Protein AF-A0A931XUJ2-F1 (afdb_monomer)

pLDDT: mean 93.37, std 2.1, range [87.88, 96.62]

Sequence (47 aa):
MVLLPAFTKSAKLPEGETVPLEFLPSDPGEYEFACQMGMFRGKVIVE

Foldseek 3Di:
DKDFVVQRDDDDDDPPDDDDDDDDDPDFDWTKMADPVRPDIDIDGGD

Mean predicted aligned error: 2.88 Å

Nearest PDB structures (foldseek):
  6uz7-assembly1_Bo  TM=2.894E-01  e=7.931E+00  Kluyveromyces lactis

Structure (mmCIF, N/CA/C/O backbone):
data_AF-A0A931XUJ2-F1
#
_entry.id   AF-A0A931XUJ2-F1
#
loop_
_atom_site.group_PDB
_atom_site.id
_atom_site.type_symbol
_atom_site.label_atom_id
_atom_site.label_alt_id
_atom_site.label_comp_id
_atom_site.label_asym_id
_atom_site.label_entity_id
_atom_site.label_seq_id
_atom_site.pdbx_PDB_ins_code
_atom_site.Cartn_x
_atom_site.Cartn_y
_atom_site.Cartn_z
_atom_site.occupancy
_atom_site.B_iso_or_equiv
_atom_site.auth_seq_id
_atom_site.auth_comp_id
_atom_site.auth_asym_id
_atom_site.auth_atom_id
_atom_site.pdbx_PDB_model_num
ATOM 1 N N . MET A 1 1 ? 1.547 -11.164 10.464 1.00 89.81 1 MET A N 1
ATOM 2 C CA . MET A 1 1 ? 2.791 -10.955 9.689 1.00 89.81 1 MET A CA 1
ATOM 3 C C . MET A 1 1 ? 2.426 -10.320 8.366 1.00 89.81 1 MET A C 1
ATOM 5 O O . MET A 1 1 ? 1.469 -10.780 7.745 1.00 89.81 1 MET A O 1
ATOM 9 N N . VAL A 1 2 ? 3.169 -9.296 7.968 1.00 94.44 2 VAL A N 1
ATOM 10 C CA . VAL A 1 2 ? 3.063 -8.655 6.654 1.00 94.44 2 VAL A CA 1
ATOM 11 C C . VAL A 1 2 ? 4.273 -9.033 5.801 1.00 94.44 2 VAL A C 1
ATOM 13 O O . VAL A 1 2 ? 5.375 -9.189 6.333 1.00 94.44 2 VAL A O 1
ATOM 16 N N . LEU A 1 3 ? 4.047 -9.215 4.504 1.00 95.19 3 LEU A N 1
ATOM 17 C CA . LEU A 1 3 ? 5.037 -9.547 3.487 1.00 95.19 3 LEU A CA 1
ATOM 18 C C . LEU A 1 3 ? 5.052 -8.434 2.439 1.00 95.19 3 LEU A C 1
ATOM 20 O O . LEU A 1 3 ? 3.998 -8.099 1.902 1.00 95.19 3 LEU A O 1
ATOM 24 N N . LEU A 1 4 ? 6.236 -7.899 2.145 1.00 94.94 4 LEU A N 1
ATOM 25 C CA . LEU A 1 4 ? 6.514 -6.960 1.054 1.00 94.94 4 LEU A CA 1
ATOM 26 C C . LEU A 1 4 ? 7.546 -7.629 0.126 1.00 94.94 4 LEU A C 1
ATOM 28 O O . LEU A 1 4 ? 8.755 -7.443 0.315 1.00 94.94 4 LEU A O 1
ATOM 32 N N . PRO A 1 5 ? 7.102 -8.453 -0.845 1.00 92.69 5 PRO A N 1
ATOM 33 C CA . PRO A 1 5 ? 8.000 -9.290 -1.642 1.00 92.69 5 PRO A CA 1
ATOM 34 C C . PRO A 1 5 ? 8.982 -8.487 -2.494 1.00 92.69 5 PRO A C 1
ATOM 36 O O . PRO A 1 5 ? 10.151 -8.851 -2.566 1.00 92.69 5 PRO A O 1
ATOM 39 N N . ALA A 1 6 ? 8.538 -7.362 -3.066 1.00 92.62 6 ALA A N 1
ATOM 40 C CA . ALA A 1 6 ? 9.372 -6.504 -3.910 1.00 92.62 6 ALA A CA 1
ATOM 41 C C . ALA A 1 6 ? 10.629 -5.978 -3.195 1.00 92.62 6 ALA A C 1
ATOM 43 O O . ALA A 1 6 ? 11.654 -5.751 -3.826 1.00 92.62 6 ALA A O 1
ATOM 44 N N . PHE A 1 7 ? 10.566 -5.846 -1.869 1.00 92.06 7 PHE A N 1
ATOM 45 C CA . PHE A 1 7 ? 11.673 -5.370 -1.041 1.00 92.06 7 PHE A CA 1
ATOM 46 C C . PHE A 1 7 ? 12.328 -6.490 -0.221 1.00 92.06 7 PHE A C 1
ATOM 48 O O . PHE A 1 7 ? 13.199 -6.217 0.603 1.00 92.06 7 PHE A O 1
ATOM 55 N N . THR A 1 8 ? 11.916 -7.753 -0.413 1.00 92.50 8 THR A N 1
ATOM 56 C CA . THR A 1 8 ? 12.345 -8.908 0.404 1.00 92.50 8 THR A CA 1
ATOM 57 C C . THR A 1 8 ? 12.185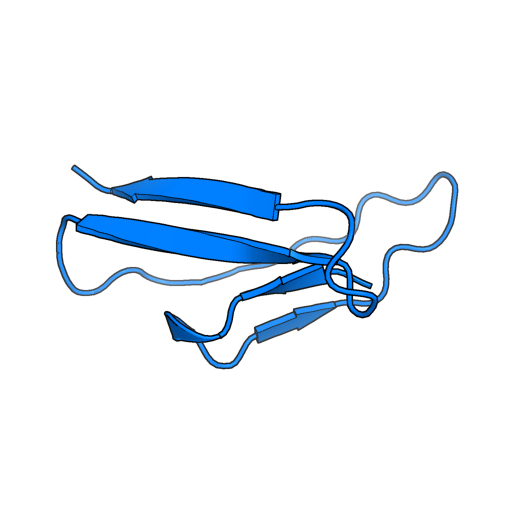 -8.630 1.908 1.00 92.50 8 THR A C 1
ATOM 59 O O . THR A 1 8 ? 13.042 -8.950 2.734 1.00 92.50 8 THR A O 1
ATOM 62 N N . LYS A 1 9 ? 11.079 -7.974 2.282 1.00 93.00 9 LYS A N 1
ATOM 63 C CA . LYS A 1 9 ? 10.788 -7.586 3.665 1.00 93.00 9 LYS A CA 1
ATOM 64 C C . LYS A 1 9 ? 9.613 -8.382 4.216 1.00 93.00 9 LYS A C 1
ATOM 66 O O . LYS A 1 9 ? 8.603 -8.594 3.548 1.00 93.00 9 LYS A O 1
ATOM 71 N N . SER A 1 10 ? 9.723 -8.769 5.481 1.00 94.50 10 SER A N 1
ATOM 72 C CA . SER A 1 10 ? 8.624 -9.354 6.243 1.00 94.50 10 SER A CA 1
ATOM 73 C C . SER A 1 10 ? 8.727 -8.952 7.703 1.00 94.50 10 SER A C 1
ATOM 75 O O . SER A 1 10 ? 9.824 -8.981 8.261 1.00 94.50 10 SER A O 1
ATOM 77 N N . ALA A 1 11 ? 7.596 -8.647 8.331 1.00 94.50 11 ALA A N 1
ATOM 78 C CA . ALA A 1 11 ? 7.550 -8.301 9.747 1.00 94.50 11 ALA A CA 1
ATOM 79 C C . ALA A 1 11 ? 6.410 -9.026 10.463 1.00 94.50 11 ALA A C 1
ATOM 81 O O . ALA A 1 11 ? 5.302 -9.187 9.936 1.00 94.50 11 ALA A O 1
ATOM 82 N N . LYS A 1 12 ? 6.678 -9.466 11.694 1.00 95.12 12 LYS A N 1
ATOM 83 C CA . LYS A 1 12 ? 5.623 -9.877 12.624 1.00 95.12 12 LYS A CA 1
ATOM 84 C C . LYS A 1 12 ? 4.920 -8.614 13.120 1.00 95.12 12 LYS A C 1
ATOM 86 O O . LYS A 1 12 ? 5.571 -7.605 13.330 1.00 95.12 12 LYS A O 1
ATOM 91 N N . LEU A 1 13 ? 3.603 -8.693 13.272 1.00 93.81 13 LEU A N 1
ATOM 92 C CA . LEU A 1 13 ? 2.768 -7.604 13.776 1.00 93.81 13 LEU A CA 1
ATOM 93 C C 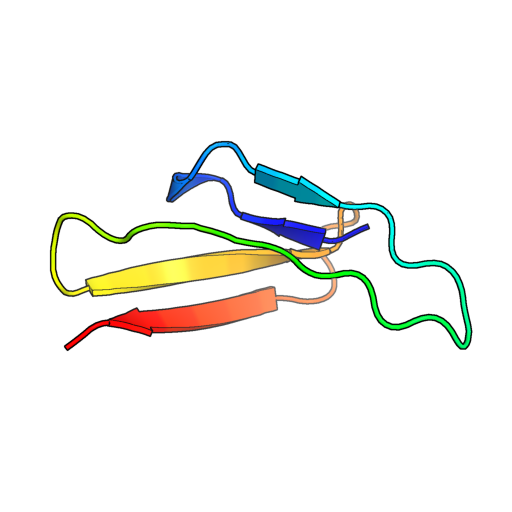. LEU A 1 13 ? 2.074 -8.149 15.030 1.00 93.81 13 LEU A C 1
ATOM 95 O O . LEU A 1 13 ? 1.059 -8.834 14.879 1.00 93.81 13 LEU A O 1
ATOM 99 N N . PRO A 1 14 ? 2.687 -8.017 16.218 1.00 94.62 14 PRO A N 1
ATOM 100 C CA . PRO A 1 14 ? 2.026 -8.348 17.470 1.00 94.62 14 PRO A CA 1
ATOM 101 C C . PRO A 1 14 ? 0.892 -7.354 17.744 1.00 94.62 14 PRO A C 1
ATOM 103 O O . PRO A 1 14 ? 0.889 -6.225 17.257 1.00 94.62 14 PRO A O 1
ATOM 106 N N . GLU A 1 15 ? -0.116 -7.810 18.477 1.00 95.06 15 GLU A N 1
ATOM 107 C CA . GLU A 1 15 ? -1.295 -7.002 18.773 1.00 95.06 15 GLU A CA 1
ATOM 108 C C . GLU A 1 15 ? -0.937 -5.828 19.694 1.00 95.06 15 GLU A C 1
ATOM 110 O O . GLU A 1 15 ? -0.227 -6.000 20.682 1.00 95.06 15 GLU A O 1
ATOM 115 N N . GLY A 1 16 ? -1.433 -4.632 19.364 1.00 96.19 16 GLY A N 1
ATOM 116 C CA . GLY A 1 16 ? -1.220 -3.424 20.165 1.00 96.19 16 GLY A CA 1
ATOM 117 C C . GLY A 1 16 ? 0.161 -2.774 20.024 1.00 96.19 16 GLY A C 1
ATOM 118 O O . GLY A 1 16 ? 0.417 -1.781 20.701 1.00 96.19 16 GLY A O 1
ATOM 119 N N . GLU A 1 17 ? 1.035 -3.282 19.151 1.00 95.69 17 GLU A N 1
ATOM 120 C CA . GLU A 1 17 ? 2.387 -2.749 18.950 1.00 95.69 17 GLU A CA 1
ATOM 121 C C . GLU A 1 17 ? 2.567 -2.141 17.552 1.00 95.69 17 GLU A C 1
ATOM 123 O O . GLU A 1 17 ? 2.196 -2.729 16.532 1.00 95.69 17 GLU A O 1
ATOM 128 N N . THR A 1 18 ? 3.202 -0.969 17.497 1.00 94.69 18 THR A N 1
ATOM 129 C CA . THR A 1 18 ? 3.636 -0.352 16.240 1.00 94.69 18 THR A CA 1
ATOM 130 C C . THR A 1 18 ? 4.997 -0.909 15.844 1.00 94.69 18 THR A C 1
ATOM 132 O O . THR A 1 18 ? 6.004 -0.599 16.476 1.00 94.69 18 THR A O 1
ATOM 135 N N . VAL A 1 19 ? 5.039 -1.689 14.764 1.00 94.69 19 VAL A N 1
ATOM 136 C CA . VAL A 1 19 ? 6.285 -2.256 14.232 1.00 94.69 19 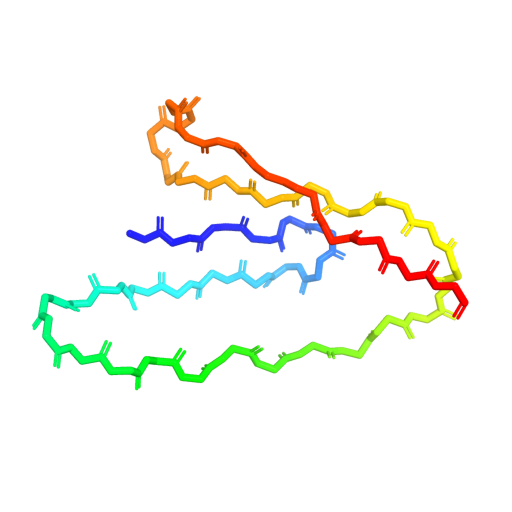VAL A CA 1
ATOM 137 C C . VAL A 1 19 ? 6.755 -1.435 13.027 1.00 94.69 19 VAL A C 1
ATOM 139 O O . VAL A 1 19 ? 6.067 -1.441 12.002 1.00 94.69 19 VAL A O 1
ATOM 142 N N . PRO A 1 20 ? 7.904 -0.735 13.103 1.00 93.50 20 PRO A N 1
ATOM 143 C CA . PRO A 1 20 ? 8.440 0.004 11.966 1.00 93.50 20 PRO A CA 1
ATOM 144 C C . PRO A 1 20 ? 8.936 -0.958 10.878 1.00 93.50 20 PRO A C 1
ATOM 146 O O . PRO A 1 20 ? 9.649 -1.924 11.156 1.00 93.50 20 PRO A O 1
ATOM 149 N N . LEU A 1 21 ? 8.566 -0.683 9.624 1.00 91.88 21 LEU A N 1
ATOM 150 C CA . LEU A 1 21 ? 9.040 -1.418 8.454 1.00 91.88 21 LEU A CA 1
ATOM 151 C C . LEU A 1 21 ? 9.616 -0.447 7.426 1.00 91.88 21 LEU A C 1
ATOM 153 O O . LEU A 1 21 ? 8.881 0.196 6.684 1.00 91.88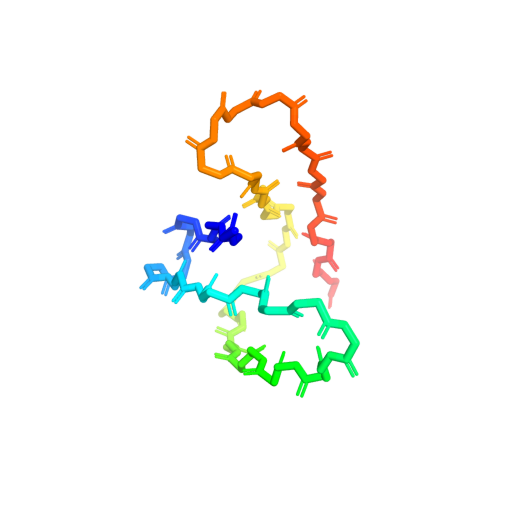 21 LEU A O 1
ATOM 157 N N . GLU A 1 22 ? 10.941 -0.368 7.383 1.00 92.25 22 GLU A N 1
ATOM 158 C CA . GLU A 1 22 ? 11.663 0.552 6.507 1.00 92.25 22 GLU A CA 1
ATOM 159 C C . GLU A 1 22 ? 12.085 -0.139 5.204 1.00 92.25 22 GLU A C 1
ATOM 161 O O . GLU A 1 22 ? 12.667 -1.236 5.199 1.00 92.25 22 GLU A O 1
ATOM 166 N N . PHE A 1 23 ? 11.797 0.521 4.087 1.00 91.44 23 PHE A N 1
ATOM 167 C CA . PHE A 1 23 ? 12.222 0.139 2.746 1.00 91.44 23 PHE A CA 1
ATOM 168 C C . PHE A 1 23 ? 12.502 1.403 1.929 1.00 91.44 23 PHE A C 1
ATOM 170 O O . PHE A 1 23 ? 11.923 2.456 2.188 1.00 91.44 23 PHE A O 1
ATOM 177 N N . LEU A 1 24 ? 13.401 1.290 0.952 1.00 91.62 24 LEU A N 1
ATOM 178 C CA . LEU A 1 24 ? 13.722 2.364 0.019 1.00 91.62 24 LEU A CA 1
ATOM 179 C C . LEU A 1 24 ? 13.280 1.923 -1.383 1.00 91.62 24 LEU A C 1
ATOM 181 O O . LEU A 1 24 ? 13.872 0.979 -1.912 1.00 91.62 24 LEU A O 1
ATOM 185 N N . PRO A 1 25 ? 12.248 2.544 -1.977 1.00 89.56 25 PRO A N 1
ATOM 186 C CA . PRO A 1 25 ? 11.897 2.276 -3.362 1.00 89.56 25 PRO A CA 1
ATOM 187 C C . PRO A 1 25 ? 12.940 2.888 -4.303 1.00 89.56 25 PRO A C 1
ATOM 189 O O . PRO A 1 25 ? 13.351 4.031 -4.119 1.00 89.56 25 PRO A O 1
ATOM 192 N N . SER A 1 26 ? 13.400 2.107 -5.282 1.00 88.06 26 SER A N 1
ATOM 193 C CA . SER A 1 26 ? 14.354 2.573 -6.301 1.00 88.06 26 SER A CA 1
ATOM 194 C C . SER A 1 26 ? 13.666 3.152 -7.532 1.00 88.06 26 SER A C 1
ATOM 196 O O . SER A 1 26 ? 14.224 4.037 -8.171 1.00 88.06 26 SER A O 1
ATOM 198 N N . ASP A 1 27 ? 12.456 2.685 -7.827 1.00 91.06 27 ASP A N 1
ATOM 199 C CA . ASP A 1 27 ? 11.697 3.053 -9.013 1.00 91.06 27 ASP A CA 1
ATOM 200 C C . ASP A 1 27 ? 10.266 3.446 -8.609 1.00 91.06 27 ASP A C 1
ATOM 202 O O . ASP A 1 27 ? 9.743 2.932 -7.613 1.00 91.06 27 ASP A O 1
ATOM 206 N N . PRO A 1 28 ? 9.611 4.352 -9.352 1.00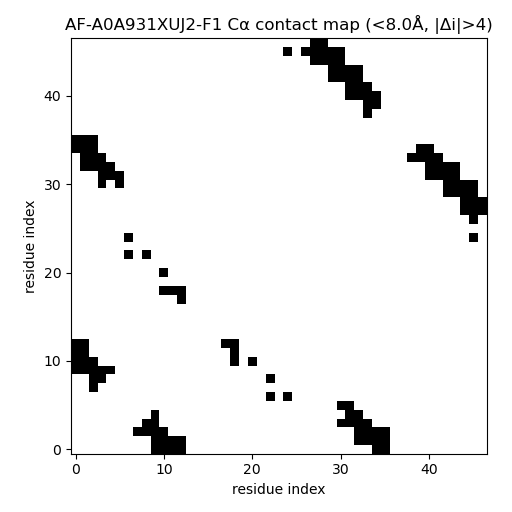 93.94 28 PRO A N 1
ATOM 207 C CA . PRO A 1 28 ? 8.184 4.586 -9.191 1.00 93.94 28 PRO A CA 1
ATOM 208 C C . PRO A 1 28 ? 7.394 3.349 -9.632 1.00 93.94 28 PRO A C 1
ATOM 210 O O . PRO A 1 28 ? 7.784 2.627 -10.556 1.00 93.94 28 PRO A O 1
ATOM 213 N N . GLY A 1 29 ? 6.258 3.105 -8.985 1.00 93.44 29 GLY A N 1
ATOM 214 C CA . GLY A 1 29 ? 5.401 1.972 -9.312 1.00 93.44 29 GLY A CA 1
ATOM 215 C C . GLY A 1 29 ? 4.518 1.492 -8.168 1.00 93.44 29 GLY A C 1
ATOM 216 O O . GLY A 1 29 ? 4.474 2.066 -7.080 1.00 93.44 29 GLY A O 1
ATOM 217 N N . GLU A 1 30 ? 3.795 0.405 -8.437 1.00 95.06 30 GLU A N 1
ATOM 218 C CA . GLU A 1 30 ? 2.925 -0.245 -7.461 1.00 95.06 30 GLU A CA 1
ATOM 219 C C . GLU A 1 30 ? 3.593 -1.498 -6.890 1.00 95.06 30 GLU A C 1
ATOM 221 O O . GLU A 1 30 ? 3.913 -2.440 -7.618 1.00 95.06 30 GLU A O 1
ATOM 226 N N . TYR A 1 31 ? 3.739 -1.546 -5.570 1.00 94.62 31 TYR A N 1
ATOM 227 C CA . TYR A 1 31 ? 4.325 -2.672 -4.856 1.00 94.62 31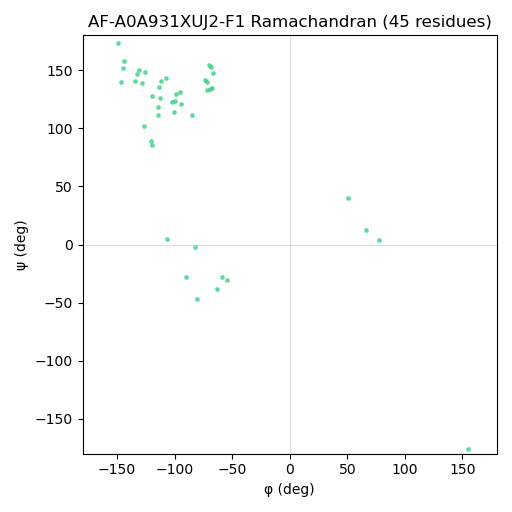 TYR A CA 1
ATOM 228 C C . TYR A 1 31 ? 3.277 -3.347 -3.977 1.00 94.62 31 TYR A C 1
ATOM 230 O O . TYR A 1 31 ? 2.725 -2.736 -3.061 1.00 94.62 31 TYR A O 1
ATOM 238 N N . GLU A 1 32 ? 2.991 -4.621 -4.236 1.00 94.19 32 GLU A N 1
ATOM 239 C CA . GLU A 1 32 ? 2.035 -5.378 -3.428 1.00 94.19 32 GLU A CA 1
ATOM 240 C C . GLU A 1 32 ? 2.610 -5.707 -2.042 1.00 94.19 32 GLU A C 1
ATOM 242 O O . GLU A 1 32 ? 3.771 -6.105 -1.899 1.00 94.19 32 GLU A O 1
ATOM 247 N N . PHE A 1 33 ? 1.762 -5.598 -1.021 1.00 95.44 33 PHE A N 1
ATOM 248 C CA . PHE A 1 33 ? 1.988 -6.212 0.278 1.00 95.44 33 PHE A CA 1
ATOM 249 C C . PHE A 1 33 ? 0.799 -7.078 0.678 1.00 95.44 33 PHE A C 1
ATOM 251 O O . PHE A 1 33 ? -0.352 -6.791 0.345 1.00 95.44 33 PHE A O 1
ATOM 258 N N . ALA A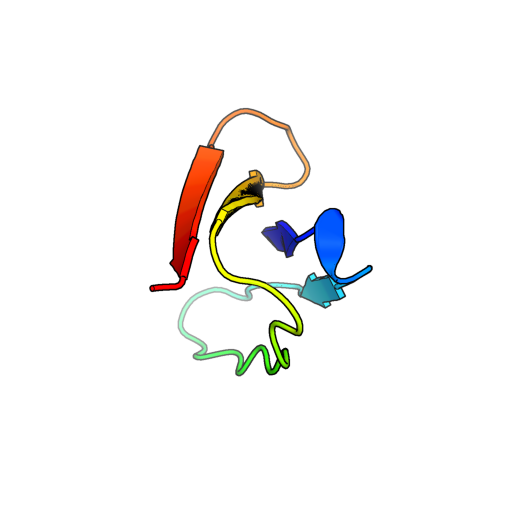 1 34 ? 1.066 -8.141 1.428 1.00 96.62 34 ALA A N 1
ATOM 259 C CA . ALA A 1 34 ? 0.027 -9.069 1.850 1.00 96.62 34 ALA A CA 1
ATOM 260 C C . ALA A 1 34 ? 0.264 -9.601 3.261 1.00 96.62 34 ALA A C 1
ATOM 262 O O . ALA A 1 34 ? 1.389 -9.622 3.766 1.00 96.62 34 ALA A O 1
ATOM 263 N N . CYS A 1 35 ? -0.800 -10.078 3.908 1.00 93.88 35 CYS A N 1
ATOM 264 C CA . CYS A 1 35 ? -0.632 -10.927 5.080 1.00 93.88 35 CYS A CA 1
ATOM 265 C C . CYS A 1 35 ? -0.069 -12.295 4.658 1.00 93.88 35 CYS A C 1
ATOM 267 O O . CYS A 1 35 ? -0.298 -12.752 3.541 1.00 93.88 35 CYS A O 1
ATOM 269 N N . GLN A 1 36 ? 0.628 -12.984 5.564 1.00 90.75 36 GLN A N 1
ATOM 270 C CA . GLN A 1 36 ? 1.243 -14.291 5.274 1.00 90.75 36 GLN A CA 1
ATOM 271 C C . GLN A 1 36 ? 0.257 -15.341 4.724 1.00 90.75 36 GLN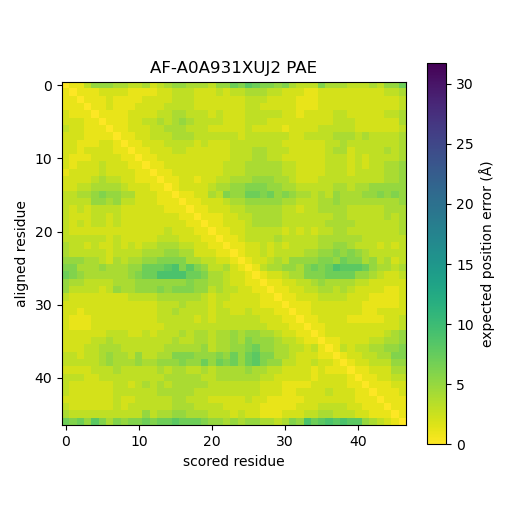 A C 1
ATOM 273 O O . GLN A 1 36 ? 0.644 -16.194 3.934 1.00 90.75 36 GLN A O 1
ATOM 278 N N . MET A 1 37 ? -1.016 -15.274 5.123 1.00 93.00 37 MET A N 1
ATOM 279 C CA . MET A 1 37 ? -2.067 -16.189 4.661 1.00 93.00 37 MET A CA 1
ATOM 280 C C . MET A 1 37 ? -2.664 -15.797 3.298 1.00 93.00 37 MET A C 1
ATOM 282 O O . MET A 1 37 ? -3.569 -16.469 2.816 1.00 93.00 37 MET A O 1
ATOM 286 N N . GLY A 1 38 ? -2.224 -14.689 2.692 1.00 88.12 38 GLY A N 1
ATOM 287 C CA . GLY A 1 38 ? -2.709 -14.218 1.391 1.00 88.12 38 GLY A CA 1
ATOM 288 C C . GLY A 1 38 ? -4.176 -13.775 1.372 1.00 88.12 38 GLY A C 1
ATOM 289 O O . GLY A 1 38 ? -4.747 -13.601 0.301 1.00 88.12 38 GLY A O 1
ATOM 290 N N . MET A 1 39 ? -4.813 -13.604 2.531 1.00 93.56 39 MET A N 1
ATOM 291 C CA . MET A 1 39 ? -6.207 -13.160 2.629 1.00 93.56 39 MET A CA 1
ATOM 292 C C . M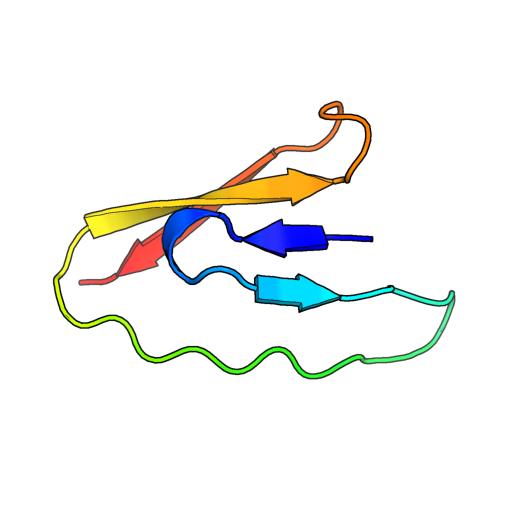ET A 1 39 ? -6.322 -11.642 2.463 1.00 93.56 39 MET A C 1
ATOM 294 O O . MET A 1 39 ? -7.140 -11.162 1.683 1.00 93.56 39 MET A O 1
ATOM 298 N N . PHE A 1 40 ? -5.470 -10.892 3.166 1.00 94.06 40 PHE A N 1
ATOM 299 C CA . PHE A 1 40 ? -5.420 -9.434 3.103 1.00 94.06 40 PHE A CA 1
ATOM 300 C C . PHE A 1 40 ? -4.297 -8.993 2.175 1.00 94.06 40 PHE A C 1
ATOM 302 O O . PHE A 1 40 ? -3.162 -9.450 2.327 1.00 94.06 40 PHE A O 1
ATOM 309 N N . ARG A 1 41 ? -4.623 -8.102 1.239 1.00 95.12 41 ARG A N 1
ATOM 310 C CA . ARG A 1 41 ? -3.698 -7.540 0.253 1.00 95.12 41 ARG A CA 1
ATOM 311 C C . ARG A 1 41 ? -3.862 -6.028 0.203 1.00 95.12 41 ARG A C 1
ATOM 313 O O . ARG A 1 41 ? -4.970 -5.521 0.372 1.00 95.12 41 ARG A O 1
ATOM 320 N N . GLY A 1 42 ? -2.768 -5.337 -0.057 1.00 95.38 42 GLY A N 1
ATOM 321 C CA . GLY A 1 42 ? -2.730 -3.905 -0.296 1.00 95.38 42 GLY A CA 1
ATOM 322 C C . GLY A 1 42 ? -1.596 -3.563 -1.251 1.00 95.38 42 GLY A C 1
ATOM 323 O O . GLY A 1 42 ? -0.798 -4.423 -1.626 1.00 95.38 42 GLY A O 1
ATOM 324 N N . LYS A 1 43 ? -1.536 -2.300 -1.662 1.00 95.00 43 LYS A N 1
ATOM 325 C CA . LYS A 1 43 ? -0.497 -1.793 -2.555 1.00 95.00 43 LYS A CA 1
ATOM 326 C C . LYS A 1 43 ? 0.133 -0.544 -1.959 1.00 95.00 43 LYS A C 1
ATOM 328 O O . LYS A 1 43 ? -0.574 0.302 -1.418 1.00 95.00 43 LYS A O 1
ATOM 333 N N . VAL A 1 44 ? 1.450 -0.448 -2.071 1.00 93.62 44 VAL A N 1
ATOM 334 C CA . VAL A 1 44 ? 2.210 0.785 -1.879 1.00 93.62 44 VAL A CA 1
ATOM 335 C C . VAL A 1 44 ? 2.393 1.404 -3.257 1.00 93.62 44 VAL A C 1
ATOM 337 O O . VAL A 1 44 ? 2.941 0.755 -4.143 1.00 93.62 44 VAL A O 1
ATOM 340 N N . ILE A 1 45 ? 1.915 2.631 -3.438 1.00 94.94 45 ILE A N 1
ATOM 341 C CA . ILE A 1 45 ? 2.095 3.396 -4.672 1.00 94.94 45 ILE A CA 1
ATOM 342 C C . ILE A 1 45 ? 3.251 4.364 -4.436 1.00 94.94 45 ILE A C 1
ATOM 344 O O . ILE A 1 45 ? 3.225 5.117 -3.461 1.00 94.94 45 ILE A O 1
ATOM 348 N N . VAL A 1 46 ? 4.274 4.290 -5.281 1.00 94.44 46 VAL A N 1
ATOM 349 C CA . VAL A 1 46 ? 5.437 5.181 -5.268 1.00 94.44 46 VAL A CA 1
ATOM 350 C C . VAL A 1 46 ? 5.389 6.021 -6.537 1.00 94.44 46 VAL A C 1
ATOM 352 O O . VAL A 1 46 ? 5.305 5.463 -7.632 1.00 94.44 46 VAL A O 1
ATOM 355 N N . GLU A 1 47 ? 5.438 7.339 -6.369 1.00 87.88 47 GLU A N 1
ATOM 356 C CA . GLU A 1 47 ? 5.406 8.351 -7.434 1.00 87.88 47 GLU A CA 1
ATOM 357 C C . GLU A 1 47 ? 6.725 9.124 -7.499 1.00 87.88 47 GLU A C 1
ATOM 359 O O . GLU A 1 47 ? 7.318 9.371 -6.420 1.00 87.88 47 GLU A O 1
#

Secondary structure (DSSP, 8-state):
-EEEGGGTEEE---TT---------SSSEEEEEEETTSSSEEEEEE-

Solvent-accessible surface area (backbone atoms only — not comparable to full-atom values): 3162 Å² total; per-residue (Å²): 73,45,35,30,67,91,74,77,42,71,45,76,64,61,89,98,56,91,71,90,82,90,81,82,84,91,65,70,45,78,42,60,33,29,34,80,84,65,77,50,74,51,70,49,79,43,126

Radius of gyration: 11.13 Å; Cα contacts (8 Å, |Δi|>4): 71; chains: 1; bounding box: 21×24×30 Å